Protein AF-R5LKJ8-F1 (afdb_monomer_lite)

Secondary structure (DSSP, 8-state):
------S-HHHHHHHHHHHGGG--S---B--HHHHHHHT-SBTTT----TT--------SSHHHHHHHHHHHHHHHHHHHHHHHHH-TT-HHHHHHHHHHHHHHHHHHHHHHHHH--SSTT-GGGSSSS-GGGSSPPTT--TT--

Foldseek 3Di:
DDDPPDPDPPPVVVLVVVVPPDDDDDQQADQLQVCLQQVHGGNVPGDDDDPDDGDRDDDPDPLRNLVSVLSSLVSLLVRLVVVCVVVVPPVVSVVSSVVSVVVSVVSQLVSCVPPNHQDPPDPSCVDDDRCVVDDDHSPDDPPPD

pLDDT: mean 80.13, std 20.41, range [28.3, 98.12]

Radius of gyration: 17.61 Å; chains: 1; bounding box: 44×40×47 Å

Structure (mmCIF, N/CA/C/O backbone):
data_AF-R5LKJ8-F1
#
_entry.id   AF-R5LKJ8-F1
#
loop_
_atom_site.group_PDB
_atom_site.id
_atom_site.type_symbol
_atom_site.label_atom_id
_atom_site.label_alt_id
_atom_site.label_comp_id
_atom_site.label_asym_id
_atom_site.label_entity_id
_atom_site.label_seq_id
_atom_site.pdbx_PDB_ins_code
_atom_site.Cartn_x
_atom_site.Cartn_y
_atom_site.Cartn_z
_atom_site.occupancy
_atom_site.B_iso_or_equiv
_atom_site.auth_seq_id
_atom_site.auth_comp_id
_atom_site.auth_asym_id
_atom_site.auth_atom_id
_atom_site.pdbx_PDB_model_num
ATOM 1 N N . MET A 1 1 ? 5.751 17.753 28.572 1.00 32.69 1 MET A N 1
ATOM 2 C CA . MET A 1 1 ? 6.093 17.473 27.161 1.00 32.69 1 MET A CA 1
ATOM 3 C C . MET A 1 1 ? 6.847 16.161 27.133 1.00 32.69 1 MET A C 1
ATOM 5 O O . MET A 1 1 ? 8.006 16.141 27.519 1.00 32.69 1 MET A O 1
ATOM 9 N N . TYR A 1 2 ? 6.172 15.065 26.791 1.00 28.30 2 TYR A N 1
ATOM 10 C CA . TYR A 1 2 ? 6.828 13.769 26.631 1.00 28.30 2 TYR A CA 1
ATOM 11 C C . TYR A 1 2 ? 7.146 13.568 25.154 1.00 28.30 2 TYR A C 1
ATOM 13 O O . TYR A 1 2 ? 6.253 13.638 24.312 1.00 28.30 2 TYR A O 1
ATOM 21 N N . ASN A 1 3 ? 8.435 13.392 24.874 1.00 35.19 3 ASN A N 1
ATOM 22 C CA . ASN A 1 3 ? 8.964 13.083 23.559 1.00 35.19 3 ASN A CA 1
ATOM 23 C C . ASN A 1 3 ? 8.669 11.607 23.239 1.00 35.19 3 ASN A C 1
ATOM 25 O O . ASN A 1 3 ? 9.185 10.721 23.921 1.00 35.19 3 ASN A O 1
ATOM 29 N N . TYR A 1 4 ? 7.828 11.349 22.237 1.00 31.05 4 TYR A N 1
ATOM 30 C CA . TYR A 1 4 ? 7.529 10.006 21.731 1.00 31.05 4 TYR A CA 1
ATOM 31 C C . TYR A 1 4 ? 8.338 9.737 20.453 1.00 31.05 4 TYR A C 1
ATOM 33 O O . TYR A 1 4 ? 7.783 9.568 19.374 1.00 31.05 4 TYR A O 1
ATOM 41 N N . ASP A 1 5 ? 9.662 9.673 20.604 1.00 42.75 5 ASP A N 1
ATOM 42 C CA . ASP A 1 5 ? 10.637 9.349 19.547 1.00 42.75 5 ASP A CA 1
ATOM 43 C C . ASP A 1 5 ? 11.147 7.892 19.631 1.00 42.75 5 ASP A C 1
ATOM 45 O O . ASP A 1 5 ? 12.291 7.602 19.295 1.00 42.75 5 ASP A O 1
ATOM 49 N N . TYR A 1 6 ? 10.342 6.934 20.112 1.00 37.34 6 TYR A N 1
ATOM 50 C CA . TYR A 1 6 ? 10.846 5.568 20.370 1.00 37.34 6 TYR A CA 1
ATOM 51 C C . TYR A 1 6 ? 9.916 4.429 19.954 1.00 37.34 6 TYR A C 1
ATOM 53 O O . TYR A 1 6 ? 9.847 3.397 20.616 1.00 37.34 6 TYR A O 1
ATOM 61 N N . LEU A 1 7 ? 9.252 4.560 18.805 1.00 30.53 7 LEU A N 1
ATOM 62 C CA . LEU A 1 7 ? 8.660 3.403 18.133 1.00 30.53 7 LEU A CA 1
ATOM 63 C C . LEU A 1 7 ? 9.226 3.255 16.713 1.00 30.53 7 LEU A C 1
ATOM 65 O O . LEU A 1 7 ? 8.637 3.665 15.721 1.00 30.53 7 LEU A O 1
ATOM 69 N N . ASN A 1 8 ? 10.362 2.548 16.678 1.00 43.03 8 ASN A N 1
ATOM 70 C CA . ASN A 1 8 ? 10.802 1.657 15.598 1.00 43.03 8 ASN A CA 1
ATOM 71 C C . ASN A 1 8 ? 11.695 2.198 14.464 1.00 43.03 8 ASN A C 1
ATOM 73 O O . ASN A 1 8 ? 11.666 1.680 13.347 1.00 43.03 8 ASN A O 1
ATOM 77 N N . ASP A 1 9 ? 12.590 3.135 14.773 1.00 46.19 9 ASP A N 1
ATOM 78 C CA . ASP A 1 9 ? 13.619 3.626 13.842 1.00 46.19 9 ASP A CA 1
ATOM 79 C C . ASP A 1 9 ? 14.473 2.483 13.239 1.00 46.19 9 ASP A C 1
ATOM 81 O O . ASP A 1 9 ? 14.857 2.516 12.077 1.00 46.19 9 ASP A O 1
ATOM 85 N N . THR A 1 10 ? 14.679 1.371 13.953 1.00 43.12 10 THR A N 1
ATOM 86 C CA . THR A 1 10 ? 15.524 0.262 13.474 1.00 43.12 10 THR A CA 1
ATOM 87 C C . THR A 1 10 ? 14.874 -0.604 12.388 1.00 43.12 10 THR A C 1
ATOM 89 O O . THR A 1 10 ? 15.588 -1.103 11.520 1.00 43.12 10 THR A O 1
ATOM 92 N N . MET A 1 11 ? 13.549 -0.803 12.404 1.00 40.41 11 MET A N 1
ATOM 93 C CA . MET A 1 11 ? 12.844 -1.570 11.362 1.00 40.41 11 MET A CA 1
ATOM 94 C C . MET A 1 11 ? 12.655 -0.724 10.105 1.00 40.41 11 MET A C 1
ATOM 96 O O . MET A 1 11 ? 12.961 -1.198 9.014 1.00 40.41 11 MET A O 1
ATOM 100 N N . TYR A 1 12 ? 12.253 0.541 10.261 1.00 45.84 12 TYR A N 1
ATOM 101 C CA . TYR A 1 12 ? 12.133 1.483 9.147 1.00 45.84 12 TYR A CA 1
ATOM 102 C C . TYR A 1 12 ? 13.491 1.765 8.498 1.00 45.84 12 TYR A C 1
ATOM 104 O O . TYR A 1 12 ? 13.599 1.747 7.272 1.00 45.84 12 TYR A O 1
ATOM 112 N N . GLN A 1 13 ? 14.562 1.925 9.284 1.00 40.88 13 GLN A N 1
ATOM 113 C CA . GLN A 1 13 ? 15.916 2.045 8.738 1.00 40.88 13 GLN A CA 1
ATOM 114 C C . GLN A 1 13 ? 16.402 0.746 8.094 1.00 40.88 13 GLN A C 1
ATOM 116 O O . GLN A 1 13 ? 17.044 0.812 7.051 1.00 40.88 13 GLN A O 1
ATOM 121 N N . LYS A 1 14 ? 16.084 -0.436 8.645 1.00 41.41 14 LYS A N 1
ATOM 122 C CA . LYS A 1 14 ? 16.428 -1.722 8.010 1.00 41.41 14 LYS A CA 1
ATOM 123 C C . LYS A 1 14 ? 15.644 -1.968 6.718 1.00 41.41 14 LYS A C 1
ATOM 125 O O . LYS A 1 14 ? 16.248 -2.433 5.759 1.00 41.41 14 LYS A O 1
ATOM 130 N N . MET A 1 15 ? 14.360 -1.610 6.647 1.00 49.00 15 MET A N 1
ATOM 131 C CA . MET A 1 15 ? 13.569 -1.624 5.405 1.00 49.00 15 MET A CA 1
ATOM 132 C C . MET A 1 15 ? 14.155 -0.655 4.375 1.00 49.00 15 MET A C 1
ATOM 134 O O . MET A 1 15 ? 14.406 -1.043 3.235 1.00 49.00 15 MET A O 1
ATOM 138 N N . ARG A 1 16 ? 14.477 0.575 4.791 1.00 44.94 16 ARG A N 1
ATOM 139 C CA . ARG A 1 16 ? 15.132 1.580 3.943 1.00 44.94 16 ARG A CA 1
ATOM 140 C C . ARG A 1 16 ? 16.493 1.091 3.430 1.00 44.94 16 ARG A C 1
ATOM 142 O O . ARG A 1 16 ? 16.762 1.195 2.240 1.00 44.94 16 ARG A O 1
ATOM 149 N N . MET A 1 17 ? 17.313 0.479 4.285 1.00 38.88 17 MET A N 1
ATOM 150 C CA . MET A 1 17 ? 18.638 -0.061 3.942 1.00 38.88 17 MET A CA 1
ATOM 151 C C . MET A 1 17 ? 18.577 -1.318 3.064 1.00 38.88 17 MET A C 1
ATOM 153 O O . MET A 1 17 ? 19.430 -1.477 2.193 1.00 38.88 17 MET A O 1
ATOM 157 N N . ASN A 1 18 ? 17.593 -2.201 3.264 1.00 45.94 18 ASN A N 1
ATOM 158 C CA . ASN A 1 18 ? 17.421 -3.400 2.438 1.00 45.94 18 ASN A CA 1
ATOM 159 C C . ASN A 1 18 ? 16.885 -3.049 1.048 1.00 45.94 18 ASN A C 1
ATOM 161 O O . ASN A 1 18 ? 17.390 -3.589 0.069 1.00 45.94 18 ASN A O 1
ATOM 165 N N . SER A 1 19 ? 15.970 -2.075 0.947 1.00 48.22 19 SER A N 1
ATOM 166 C CA . SER A 1 19 ? 15.533 -1.553 -0.353 1.00 48.22 19 SER A CA 1
ATOM 167 C C . SER A 1 19 ? 16.683 -0.888 -1.122 1.00 48.22 19 SER A C 1
ATOM 169 O O . SER A 1 19 ? 16.784 -1.049 -2.325 1.00 48.22 19 SER A O 1
ATOM 171 N N . MET A 1 20 ? 17.630 -0.223 -0.450 1.00 42.78 20 MET A N 1
ATOM 172 C CA . MET A 1 20 ? 18.734 0.495 -1.108 1.00 42.78 20 MET A CA 1
ATOM 173 C C . MET A 1 20 ? 19.880 -0.386 -1.635 1.00 42.78 20 MET A C 1
ATOM 175 O O . MET A 1 20 ? 20.747 0.121 -2.346 1.00 42.78 20 MET A O 1
ATOM 179 N N . ARG A 1 21 ? 19.936 -1.686 -1.308 1.00 40.56 21 ARG A N 1
ATOM 180 C CA . ARG A 1 21 ? 21.092 -2.544 -1.651 1.00 40.56 21 ARG A CA 1
ATOM 181 C C . ARG A 1 21 ? 21.082 -3.122 -3.070 1.00 40.56 21 ARG A C 1
ATOM 183 O O . ARG A 1 21 ? 22.073 -3.732 -3.458 1.00 40.56 21 ARG A O 1
ATOM 190 N N . SER A 1 22 ? 20.040 -2.870 -3.861 1.00 42.59 22 SER A N 1
ATOM 191 C CA . SER A 1 22 ? 19.976 -3.271 -5.272 1.00 42.59 22 SER A CA 1
ATOM 192 C C . SER A 1 22 ? 19.353 -2.180 -6.147 1.00 42.59 22 SER A C 1
ATOM 194 O O . SER A 1 22 ? 18.332 -2.390 -6.789 1.00 42.59 22 SER A O 1
ATOM 196 N N . PHE A 1 23 ? 19.958 -0.992 -6.183 1.00 47.16 23 PHE A N 1
ATOM 197 C CA . PHE A 1 23 ? 19.561 0.049 -7.136 1.00 47.16 23 PHE A CA 1
ATOM 198 C C . PHE A 1 23 ? 20.767 0.542 -7.924 1.00 47.16 23 PHE A C 1
ATOM 200 O O . PHE A 1 23 ? 21.403 1.538 -7.584 1.00 47.16 23 PHE A O 1
ATOM 207 N N . ASN A 1 24 ? 21.083 -0.171 -9.007 1.00 41.81 24 ASN A N 1
ATOM 208 C CA . ASN A 1 24 ? 21.861 0.413 -10.091 1.00 41.81 24 ASN A CA 1
ATOM 209 C C . ASN A 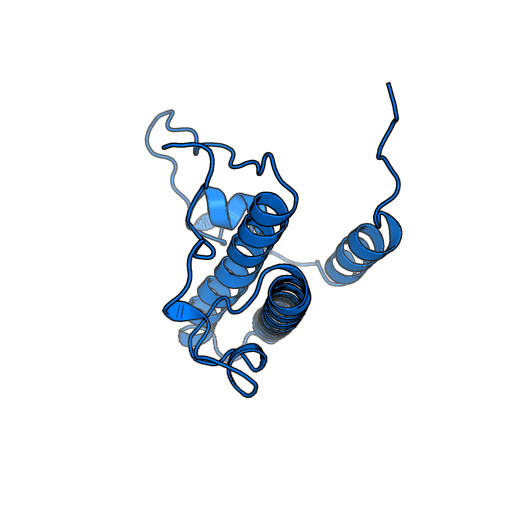1 24 ? 21.556 -0.256 -11.441 1.00 41.81 24 ASN A C 1
ATOM 211 O O . ASN A 1 24 ? 22.184 -1.247 -11.807 1.00 41.81 24 ASN A O 1
ATOM 215 N N . ARG A 1 25 ? 20.573 0.286 -12.171 1.00 42.00 25 ARG A N 1
ATOM 216 C CA . ARG A 1 25 ? 20.740 1.146 -13.366 1.00 42.00 25 ARG A CA 1
ATOM 217 C C . ARG A 1 25 ? 19.335 1.534 -13.883 1.00 42.00 25 ARG A C 1
ATOM 219 O O . ARG A 1 25 ? 18.533 0.655 -14.154 1.00 42.00 25 ARG A O 1
ATOM 226 N N . ASN A 1 26 ? 19.060 2.836 -14.035 1.00 48.91 26 ASN A N 1
ATOM 227 C CA . ASN A 1 26 ? 17.860 3.423 -14.680 1.00 48.91 26 ASN A CA 1
ATOM 228 C C . ASN A 1 26 ? 16.473 3.295 -13.996 1.00 48.91 26 ASN A C 1
ATOM 230 O O . ASN A 1 26 ? 15.473 3.138 -14.689 1.00 48.91 26 ASN A O 1
ATOM 234 N N . SER A 1 27 ? 16.338 3.445 -12.674 1.00 56.44 27 SER A N 1
ATOM 235 C CA . SER A 1 27 ? 14.997 3.473 -12.058 1.00 56.44 27 SER A CA 1
ATOM 236 C C . SER A 1 27 ? 14.411 4.890 -12.018 1.00 56.44 27 SER A C 1
ATOM 238 O O . SER A 1 27 ? 14.680 5.670 -11.103 1.00 56.44 27 SER A O 1
ATOM 240 N N . SER A 1 28 ? 13.568 5.211 -12.992 1.00 77.69 28 SER A N 1
ATOM 241 C CA . SER A 1 28 ? 12.632 6.336 -12.960 1.00 77.69 28 SER A CA 1
ATOM 242 C C . SER A 1 28 ? 11.470 6.064 -11.991 1.00 77.69 28 SER A C 1
ATOM 244 O O . SER A 1 28 ? 10.314 6.163 -12.378 1.00 77.69 28 SER A O 1
ATOM 246 N N . LEU A 1 29 ? 11.751 5.668 -10.745 1.00 88.12 29 LEU A N 1
ATOM 247 C CA . LEU A 1 29 ? 10.727 5.346 -9.748 1.00 88.12 29 LEU A CA 1
ATOM 248 C C . LEU A 1 29 ? 10.689 6.379 -8.619 1.00 88.12 29 LEU A C 1
ATOM 250 O O . LEU A 1 29 ? 11.722 6.823 -8.119 1.00 88.12 29 LEU A O 1
ATOM 254 N N . PHE A 1 30 ? 9.479 6.738 -8.212 1.00 90.88 30 PHE A N 1
ATOM 255 C CA . PHE A 1 30 ? 9.182 7.488 -7.003 1.00 90.88 30 PHE A CA 1
ATOM 256 C C . PHE A 1 30 ? 9.291 6.589 -5.765 1.00 90.88 30 PHE A C 1
ATOM 258 O O . PHE A 1 30 ? 9.230 5.362 -5.852 1.00 90.88 30 PHE A O 1
ATOM 265 N N . SER A 1 31 ? 9.418 7.203 -4.585 1.00 92.56 31 SER A N 1
ATOM 266 C CA . SER A 1 31 ? 9.182 6.482 -3.331 1.00 92.56 31 SER A CA 1
ATOM 267 C C . SER A 1 31 ? 7.700 6.076 -3.231 1.00 92.56 31 SER A C 1
ATOM 269 O O . SER A 1 31 ? 6.865 6.760 -3.820 1.00 92.56 31 SER A O 1
ATOM 271 N N . PRO A 1 32 ? 7.317 5.044 -2.453 1.00 94.00 32 PRO A N 1
ATOM 272 C CA . PRO A 1 32 ? 5.902 4.702 -2.262 1.00 94.00 32 PRO A CA 1
ATOM 273 C C . PRO A 1 32 ? 5.039 5.877 -1.783 1.00 94.00 32 PRO A C 1
ATOM 275 O O . PRO A 1 32 ? 3.895 6.019 -2.200 1.00 94.00 32 PRO A O 1
ATOM 278 N N . SER A 1 33 ? 5.594 6.761 -0.944 1.00 92.38 33 SER A N 1
ATOM 279 C CA . SER A 1 33 ? 4.894 7.972 -0.501 1.00 92.38 33 SER A CA 1
ATOM 280 C C . SER A 1 33 ? 4.679 8.960 -1.646 1.00 92.38 33 SER A C 1
ATOM 282 O O . SER A 1 33 ? 3.581 9.491 -1.798 1.00 92.38 33 SER A O 1
ATOM 284 N N . ASP A 1 34 ? 5.714 9.217 -2.446 1.00 91.44 34 ASP A N 1
ATOM 285 C CA . ASP A 1 34 ? 5.612 10.134 -3.583 1.00 91.44 34 ASP A CA 1
ATOM 286 C C . ASP A 1 34 ? 4.701 9.561 -4.667 1.00 91.44 34 ASP A C 1
ATOM 288 O O . ASP A 1 34 ? 3.878 10.287 -5.212 1.00 91.44 34 ASP A O 1
ATOM 292 N N . GLY A 1 35 ? 4.793 8.259 -4.936 1.00 93.25 35 GLY A N 1
ATOM 293 C CA . GLY A 1 35 ? 3.942 7.577 -5.900 1.00 93.25 35 GLY A CA 1
ATOM 294 C C . GLY A 1 35 ? 2.476 7.615 -5.492 1.00 93.25 35 GLY A C 1
ATOM 295 O O . GLY A 1 35 ? 1.633 7.962 -6.313 1.00 93.25 35 GLY A O 1
ATOM 296 N N . TYR A 1 36 ? 2.178 7.378 -4.212 1.00 94.38 36 TYR A N 1
ATOM 297 C CA . TYR A 1 36 ? 0.825 7.505 -3.668 1.00 94.38 36 TYR A CA 1
ATOM 298 C C . TYR A 1 36 ? 0.268 8.927 -3.804 1.00 94.38 36 TYR A C 1
ATOM 300 O O . TYR A 1 36 ? -0.872 9.113 -4.220 1.00 94.38 36 TYR A O 1
ATOM 308 N N . ASN A 1 37 ? 1.080 9.942 -3.494 1.00 91.19 37 ASN A N 1
ATOM 309 C CA . ASN A 1 37 ? 0.664 11.341 -3.595 1.00 91.19 37 ASN A CA 1
ATOM 310 C C . ASN A 1 37 ? 0.502 11.797 -5.057 1.00 91.19 37 ASN A C 1
ATOM 312 O O . ASN A 1 37 ? -0.406 12.563 -5.368 1.00 91.19 37 ASN A O 1
ATOM 316 N N . ASN A 1 38 ? 1.382 11.347 -5.953 1.00 89.56 38 ASN A N 1
ATOM 317 C CA . ASN A 1 38 ? 1.375 11.717 -7.370 1.00 89.56 38 ASN A CA 1
ATOM 318 C C . ASN A 1 38 ? 0.417 10.855 -8.210 1.00 89.56 38 ASN A C 1
ATOM 320 O O . ASN A 1 38 ? 0.134 11.207 -9.355 1.00 89.56 38 ASN A O 1
ATOM 324 N N . GLY A 1 39 ? -0.061 9.733 -7.664 1.00 91.00 39 GLY A N 1
ATOM 325 C CA . GLY A 1 39 ? -0.888 8.748 -8.363 1.00 91.00 39 GLY A CA 1
ATOM 326 C C . GLY A 1 39 ? -0.137 7.941 -9.426 1.00 91.00 39 GLY A C 1
ATOM 327 O O . GLY A 1 39 ? -0.768 7.441 -10.351 1.00 91.00 39 GLY A O 1
ATOM 328 N N . ASN A 1 40 ? 1.193 7.852 -9.337 1.00 91.50 40 ASN A N 1
ATOM 329 C CA . ASN A 1 40 ? 2.039 7.123 -10.285 1.00 91.50 40 ASN A CA 1
ATOM 330 C C . ASN A 1 40 ? 3.419 6.855 -9.668 1.00 91.50 40 ASN A C 1
ATOM 332 O O . ASN A 1 40 ? 4.061 7.787 -9.184 1.00 91.50 40 ASN A O 1
ATOM 336 N N . MET A 1 41 ? 3.902 5.616 -9.724 1.00 94.06 41 MET A N 1
ATOM 337 C CA . MET A 1 41 ? 5.227 5.210 -9.254 1.00 94.06 41 MET A CA 1
ATOM 338 C C . MET A 1 41 ? 6.350 5.588 -10.222 1.00 94.06 41 MET A C 1
ATOM 340 O O . MET A 1 41 ? 7.497 5.641 -9.797 1.00 94.06 41 MET A O 1
ATOM 344 N N . PHE A 1 42 ? 6.067 5.890 -11.490 1.00 92.25 42 PHE A N 1
ATOM 345 C CA . PHE A 1 42 ? 7.077 6.114 -12.527 1.00 92.25 42 PHE A CA 1
ATOM 346 C C . PHE A 1 42 ? 7.303 7.605 -12.821 1.00 92.25 42 PHE A C 1
ATOM 348 O O . PHE A 1 42 ? 6.488 8.270 -13.464 1.00 92.25 42 PHE A O 1
ATOM 355 N N . THR A 1 43 ? 8.454 8.143 -12.417 1.00 88.56 43 THR A N 1
ATOM 356 C CA . THR A 1 43 ? 8.823 9.563 -12.548 1.00 88.56 43 THR A CA 1
ATOM 357 C C . THR A 1 43 ? 8.837 10.046 -13.996 1.00 88.56 43 THR A C 1
ATOM 359 O O . THR A 1 43 ? 8.479 11.187 -14.264 1.00 88.56 43 THR A O 1
ATOM 362 N N . ASN A 1 44 ? 9.202 9.180 -14.943 1.00 86.56 44 ASN A N 1
ATOM 363 C CA . ASN A 1 44 ? 9.247 9.490 -16.374 1.00 86.56 44 ASN A CA 1
ATOM 364 C C . ASN A 1 44 ? 7.863 9.540 -17.039 1.00 86.56 44 ASN A C 1
ATOM 366 O O . ASN A 1 44 ? 7.746 10.088 -18.132 1.00 86.56 44 ASN A O 1
ATOM 370 N N . LEU A 1 45 ? 6.837 8.960 -16.409 1.00 84.94 45 LEU A N 1
ATOM 371 C CA . LEU A 1 45 ? 5.457 8.970 -16.906 1.00 84.94 45 LEU A CA 1
ATOM 372 C C . LEU A 1 45 ? 4.604 10.055 -16.235 1.00 84.94 45 LEU A C 1
ATOM 374 O O . LEU A 1 45 ? 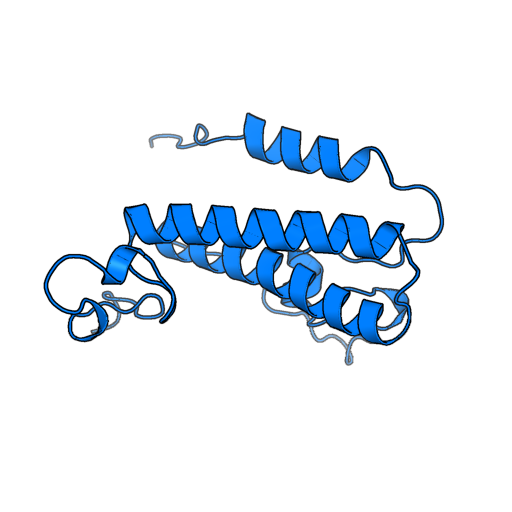3.488 10.329 -16.672 1.00 84.94 45 LEU A O 1
ATOM 378 N N . TYR A 1 46 ? 5.114 10.691 -15.179 1.00 83.94 46 TYR A N 1
ATOM 379 C CA . TYR A 1 46 ? 4.395 11.731 -14.458 1.00 83.94 46 TYR A CA 1
ATOM 380 C C . TYR A 1 46 ? 4.552 13.098 -15.136 1.00 83.94 46 TYR A C 1
ATOM 382 O O . TYR A 1 46 ? 5.661 13.597 -15.321 1.00 83.94 46 TYR A O 1
ATOM 390 N N . SER A 1 47 ? 3.424 13.737 -15.457 1.00 83.06 47 SER A N 1
ATOM 391 C CA . SER A 1 47 ? 3.377 15.111 -15.964 1.00 83.06 47 SER A CA 1
ATOM 392 C C . SER A 1 47 ? 2.525 15.978 -15.040 1.00 83.06 47 SER A C 1
ATOM 394 O O . SER A 1 47 ? 1.310 15.809 -14.943 1.00 83.06 47 SER A O 1
ATOM 396 N N . GLN A 1 48 ? 3.171 16.905 -14.332 1.00 85.00 48 GLN A N 1
ATOM 397 C CA . GLN A 1 48 ? 2.500 17.802 -13.395 1.00 85.00 48 GLN A CA 1
ATOM 398 C C . GLN A 1 48 ? 1.621 18.815 -14.140 1.00 85.00 48 GLN A C 1
ATOM 400 O O . GLN A 1 48 ? 2.089 19.545 -15.016 1.00 85.00 48 GLN A O 1
ATOM 405 N N . TYR A 1 49 ? 0.351 18.931 -13.745 1.00 81.88 49 TYR A N 1
ATOM 406 C CA . TYR A 1 49 ? -0.528 19.960 -14.294 1.00 81.88 49 TYR A CA 1
ATOM 407 C C . TYR A 1 49 ? -0.224 21.332 -13.680 1.00 81.88 49 TYR A C 1
ATOM 409 O O . TYR A 1 49 ? -0.509 21.582 -12.506 1.00 81.88 49 TYR A O 1
ATOM 417 N N . LYS A 1 50 ? 0.308 22.254 -14.490 1.00 89.62 50 LYS A N 1
ATOM 418 C CA . LYS A 1 50 ? 0.641 23.630 -14.076 1.00 89.62 50 LYS A CA 1
ATOM 419 C C . LYS A 1 50 ? 1.469 23.628 -12.778 1.00 89.62 50 LYS A C 1
ATOM 421 O O . LYS A 1 50 ? 2.521 23.009 -12.712 1.00 89.62 50 LYS A O 1
ATOM 426 N N . AS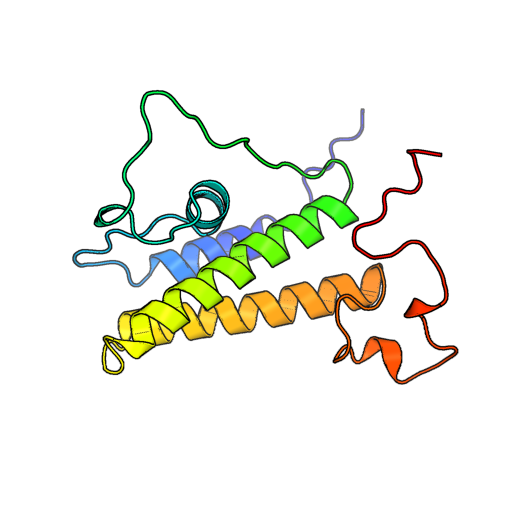N A 1 51 ? 0.992 24.323 -11.748 1.00 87.00 51 ASN A N 1
ATOM 427 C CA . ASN A 1 51 ? 1.585 24.409 -10.419 1.00 87.00 51 ASN A CA 1
ATOM 428 C C . ASN A 1 51 ? 0.829 23.564 -9.377 1.00 87.00 51 ASN A C 1
ATOM 430 O O . ASN A 1 51 ? 0.952 23.838 -8.182 1.00 87.00 51 ASN A O 1
ATOM 434 N N . TYR A 1 52 ? 0.037 22.569 -9.801 1.00 84.50 52 TYR A N 1
ATOM 435 C CA . TYR A 1 52 ? -0.673 21.679 -8.883 1.00 84.50 52 TYR A CA 1
ATOM 436 C C . TYR A 1 52 ? 0.321 20.927 -8.002 1.00 84.50 52 TYR A C 1
ATOM 438 O O . TYR A 1 52 ? 1.201 20.233 -8.505 1.00 84.50 52 TYR A O 1
ATOM 446 N N . ARG A 1 53 ? 0.185 21.061 -6.686 1.00 80.56 53 ARG A N 1
ATOM 447 C CA . ARG A 1 53 ? 0.980 20.314 -5.712 1.00 80.56 53 ARG A CA 1
ATOM 448 C C . ARG A 1 53 ? 0.046 19.340 -5.004 1.00 80.56 53 ARG A C 1
ATOM 450 O O . ARG A 1 53 ? -0.896 19.819 -4.368 1.00 80.56 53 ARG A O 1
ATOM 457 N N . PRO A 1 54 ? 0.280 18.022 -5.101 1.00 84.81 54 PRO A N 1
ATOM 458 C CA . PRO A 1 54 ? -0.508 17.058 -4.356 1.00 84.81 54 PRO A CA 1
ATOM 459 C C . PRO A 1 54 ? -0.478 17.367 -2.863 1.00 84.81 54 PRO A C 1
ATOM 461 O O . PRO A 1 54 ? 0.561 17.760 -2.314 1.00 84.81 54 PRO A O 1
ATOM 464 N N . ALA A 1 55 ? -1.628 17.199 -2.215 1.00 83.88 55 ALA A N 1
ATOM 465 C CA . ALA A 1 55 ? -1.727 17.357 -0.776 1.00 83.88 55 ALA A CA 1
ATOM 466 C C . ALA A 1 55 ? -0.814 16.336 -0.089 1.00 83.88 55 ALA A C 1
ATOM 468 O O . ALA A 1 55 ? -0.818 15.153 -0.425 1.00 83.88 55 ALA A O 1
ATOM 469 N N . GLN A 1 56 ? -0.024 16.801 0.876 1.00 83.00 56 GLN A N 1
ATOM 470 C CA . GLN A 1 56 ? 0.805 15.915 1.681 1.00 83.00 56 GLN A CA 1
ATOM 471 C C . GLN A 1 56 ? -0.067 15.317 2.775 1.00 83.00 56 GLN A C 1
ATOM 473 O O . GLN A 1 56 ? -0.446 16.004 3.723 1.00 83.00 56 GLN A O 1
ATOM 478 N N . LEU A 1 57 ? -0.422 14.047 2.610 1.00 84.50 57 LEU A N 1
ATOM 479 C CA . LEU A 1 57 ? -1.234 13.335 3.583 1.00 84.50 57 LEU A CA 1
ATOM 480 C C . LEU A 1 57 ? -0.394 13.010 4.823 1.00 84.50 57 LEU A C 1
ATOM 482 O O . LEU A 1 57 ? 0.724 12.496 4.721 1.00 84.50 57 LEU A O 1
ATOM 486 N N . SER A 1 58 ? -0.955 13.287 5.997 1.00 86.06 58 SER A N 1
ATOM 487 C CA . SER A 1 58 ? -0.374 12.949 7.296 1.00 86.06 58 SER A CA 1
ATOM 488 C C . SER A 1 58 ? -1.473 12.489 8.244 1.00 86.06 58 SER A C 1
ATOM 490 O O . SER A 1 58 ? -2.489 13.167 8.363 1.00 86.06 58 SER A O 1
ATOM 492 N N . GLY A 1 59 ? -1.264 11.362 8.927 1.00 85.00 59 GLY A N 1
ATOM 493 C CA . GLY A 1 59 ? -2.177 10.898 9.971 1.00 85.00 59 GLY A CA 1
ATOM 494 C C . GLY A 1 59 ? -1.917 11.601 11.303 1.00 85.00 59 GLY A C 1
ATOM 495 O O . GLY A 1 59 ? -0.764 11.710 11.731 1.00 85.00 59 GLY A O 1
ATOM 496 N N . ASN A 1 60 ? -2.980 12.041 11.970 1.00 88.38 60 ASN A N 1
ATOM 497 C CA . ASN A 1 60 ? -2.936 12.645 13.300 1.00 88.38 60 ASN A CA 1
ATOM 498 C C . ASN A 1 60 ? -2.881 11.568 14.388 1.00 88.38 60 ASN A C 1
ATOM 500 O O . ASN A 1 60 ? -2.123 11.688 15.353 1.00 88.38 60 ASN A O 1
ATOM 504 N N . THR A 1 61 ? -3.634 10.483 14.204 1.00 91.00 61 THR A N 1
ATOM 505 C CA . THR A 1 61 ? -3.683 9.338 15.121 1.00 91.00 61 THR A CA 1
ATOM 506 C C . THR A 1 61 ? -2.791 8.182 14.661 1.00 91.00 61 THR A C 1
ATOM 508 O O . THR A 1 61 ? -2.370 8.111 13.505 1.00 91.00 61 THR A O 1
ATOM 511 N N . GLU A 1 62 ? -2.488 7.238 15.559 1.00 91.19 62 GLU A N 1
ATOM 512 C CA . GLU A 1 62 ? -1.777 6.003 15.188 1.00 91.19 62 GLU A CA 1
ATOM 513 C C . GLU A 1 62 ? -2.554 5.207 14.124 1.00 91.19 62 GLU A C 1
ATOM 515 O O . GLU A 1 62 ? -1.955 4.761 13.145 1.00 91.19 62 GLU A O 1
ATOM 520 N N . LYS A 1 63 ? -3.886 5.105 14.273 1.00 90.75 63 LYS A N 1
ATOM 521 C CA . LYS A 1 63 ? -4.790 4.454 13.309 1.00 90.75 63 LYS A CA 1
ATOM 522 C C . LYS A 1 63 ? -4.635 5.062 11.914 1.00 90.75 63 LYS A C 1
ATOM 524 O O . LYS A 1 63 ? -4.405 4.330 10.956 1.00 90.75 63 LYS A O 1
ATOM 529 N N . GLU A 1 64 ? -4.702 6.389 11.802 1.00 91.62 64 GLU A N 1
ATOM 530 C CA . GLU A 1 64 ? -4.545 7.093 10.523 1.00 91.62 64 GLU A CA 1
ATOM 531 C C . GLU A 1 64 ? -3.146 6.927 9.927 1.00 91.62 64 GLU A C 1
ATOM 533 O O . GLU A 1 64 ? -3.018 6.717 8.724 1.00 91.62 64 GLU A O 1
ATOM 538 N N . LYS A 1 65 ? -2.088 6.996 10.746 1.00 93.19 65 LYS A N 1
ATOM 539 C CA . LYS A 1 65 ? -0.708 6.806 10.269 1.00 93.19 65 LYS A CA 1
ATOM 540 C C . LYS A 1 65 ? -0.499 5.404 9.704 1.00 93.19 65 LYS A C 1
ATOM 542 O O . LYS A 1 65 ? 0.086 5.269 8.633 1.00 93.19 65 LYS A O 1
ATOM 547 N N . MET A 1 66 ? -0.996 4.376 10.396 1.00 94.56 66 MET A N 1
ATOM 548 C CA . MET A 1 66 ? -0.914 2.997 9.914 1.00 94.56 66 MET A CA 1
ATOM 549 C C . MET A 1 66 ? -1.747 2.797 8.644 1.00 94.56 66 MET A C 1
ATOM 551 O O . MET A 1 66 ? -1.262 2.183 7.699 1.00 94.56 66 MET A O 1
ATOM 555 N N . LEU A 1 67 ? -2.959 3.358 8.587 1.00 94.44 67 LEU A N 1
ATOM 556 C CA . LEU A 1 67 ? -3.812 3.279 7.399 1.00 94.44 67 LEU A CA 1
ATOM 557 C C . LEU A 1 67 ? -3.171 3.971 6.185 1.00 94.44 67 LEU A C 1
ATOM 559 O O . LEU A 1 67 ? -3.191 3.429 5.081 1.00 94.44 67 LEU A O 1
ATOM 563 N N . LEU A 1 68 ? -2.558 5.139 6.392 1.00 94.94 68 LEU A N 1
ATOM 564 C CA . LEU A 1 68 ? -1.845 5.872 5.349 1.00 94.94 68 LEU A CA 1
ATOM 565 C C . LEU A 1 68 ? -0.641 5.084 4.819 1.00 94.94 68 LEU A C 1
ATOM 567 O O . LEU A 1 68 ? -0.433 5.027 3.609 1.00 94.94 68 LEU A O 1
ATOM 571 N N . GLU A 1 69 ? 0.136 4.459 5.703 1.00 95.69 69 GLU A N 1
ATOM 572 C CA . GLU A 1 69 ? 1.286 3.652 5.290 1.00 95.69 69 GLU A CA 1
ATOM 573 C C . GLU A 1 69 ? 0.860 2.388 4.536 1.00 95.69 69 GLU A C 1
ATOM 575 O O . GLU A 1 69 ? 1.435 2.073 3.493 1.00 95.69 69 GLU A O 1
ATOM 580 N N . ILE A 1 70 ? -0.207 1.718 4.989 1.00 96.69 70 ILE A N 1
ATOM 581 C CA . ILE A 1 70 ? -0.832 0.619 4.239 1.00 96.69 70 ILE A CA 1
ATOM 582 C C . ILE A 1 70 ? -1.207 1.090 2.835 1.00 96.69 70 ILE A C 1
ATOM 584 O O . ILE A 1 70 ? -0.882 0.405 1.866 1.00 96.69 70 ILE A O 1
ATOM 588 N N . GLY A 1 71 ? -1.844 2.259 2.711 1.00 96.19 71 GLY A N 1
ATOM 589 C CA . GLY A 1 71 ? -2.222 2.840 1.423 1.00 96.19 71 GLY A CA 1
ATOM 590 C C . GLY A 1 71 ? -1.024 3.044 0.495 1.00 96.19 71 GLY A C 1
ATOM 591 O O . GLY A 1 71 ? -1.053 2.589 -0.646 1.00 96.19 71 GLY A O 1
ATOM 592 N N . ARG A 1 72 ? 0.059 3.651 0.996 1.00 96.75 72 ARG A N 1
ATOM 593 C CA . ARG A 1 72 ? 1.281 3.920 0.217 1.00 96.75 72 ARG A CA 1
ATOM 594 C C . ARG A 1 72 ? 1.934 2.650 -0.315 1.00 96.75 72 ARG A C 1
ATOM 596 O O . ARG A 1 72 ? 2.234 2.563 -1.504 1.00 96.75 72 ARG A O 1
ATOM 603 N N . ILE A 1 73 ? 2.147 1.663 0.554 1.00 97.81 73 ILE A N 1
ATOM 604 C CA . ILE A 1 73 ? 2.815 0.414 0.173 1.00 97.81 73 ILE A CA 1
ATOM 605 C C . ILE A 1 73 ? 1.913 -0.437 -0.730 1.00 97.81 73 ILE A C 1
ATOM 607 O O . ILE A 1 73 ? 2.387 -0.988 -1.724 1.00 97.81 73 ILE A O 1
ATOM 611 N N . SER A 1 74 ? 0.608 -0.499 -0.440 1.00 97.75 74 SER A N 1
ATOM 612 C CA . SER A 1 74 ? -0.355 -1.233 -1.273 1.00 97.75 74 SER A CA 1
ATOM 613 C C . SER A 1 74 ? -0.478 -0.621 -2.667 1.00 97.75 74 SER A C 1
ATOM 615 O O . SER A 1 74 ? -0.516 -1.353 -3.652 1.00 97.75 74 SER A O 1
ATOM 617 N N . PHE A 1 75 ? -0.487 0.712 -2.764 1.00 97.81 75 PHE A N 1
ATOM 618 C CA . PHE A 1 75 ? -0.484 1.416 -4.043 1.00 97.81 75 PHE A CA 1
ATOM 619 C C . PHE A 1 75 ? 0.773 1.106 -4.853 1.00 97.81 75 PHE A C 1
ATOM 621 O O . PHE A 1 75 ? 0.662 0.741 -6.019 1.00 97.81 75 PHE A O 1
ATOM 628 N N . ALA A 1 76 ? 1.955 1.179 -4.234 1.00 97.56 76 ALA A N 1
ATOM 629 C CA . ALA A 1 76 ? 3.205 0.865 -4.917 1.00 97.56 76 ALA A CA 1
ATOM 630 C C . ALA A 1 76 ? 3.213 -0.574 -5.461 1.00 97.56 76 ALA A C 1
ATOM 632 O O . ALA A 1 76 ? 3.604 -0.797 -6.603 1.00 97.56 76 ALA A O 1
ATOM 633 N N . ALA A 1 77 ? 2.726 -1.548 -4.684 1.00 97.75 77 ALA A N 1
ATOM 634 C CA . ALA A 1 77 ? 2.563 -2.919 -5.165 1.00 97.75 77 ALA A CA 1
ATOM 635 C C . ALA A 1 77 ? 1.575 -3.004 -6.342 1.00 97.75 77 ALA A C 1
ATOM 637 O O . ALA A 1 77 ? 1.842 -3.691 -7.324 1.00 97.75 77 ALA A O 1
ATOM 638 N N . HIS A 1 78 ? 0.442 -2.306 -6.263 1.00 98.12 78 HIS A N 1
ATOM 639 C CA . HIS A 1 78 ? -0.568 -2.326 -7.319 1.00 98.12 78 HIS A CA 1
ATOM 640 C C . HIS A 1 78 ? -0.048 -1.727 -8.632 1.00 98.12 78 HIS A C 1
ATOM 642 O O . HIS A 1 78 ? -0.232 -2.317 -9.692 1.00 98.12 78 HIS A O 1
ATOM 648 N N . ASP A 1 79 ? 0.654 -0.599 -8.563 1.00 97.38 79 ASP A N 1
ATOM 649 C CA . ASP A 1 79 ? 1.170 0.085 -9.749 1.00 97.38 79 ASP A CA 1
ATOM 650 C C . ASP A 1 79 ? 2.309 -0.708 -10.420 1.00 97.38 79 ASP A C 1
ATOM 652 O O . ASP A 1 79 ? 2.368 -0.824 -11.644 1.00 97.38 79 ASP A O 1
ATOM 656 N N . LEU A 1 80 ? 3.169 -1.365 -9.628 1.00 96.06 80 LEU A N 1
ATOM 657 C CA . LEU A 1 80 ? 4.164 -2.297 -10.172 1.00 96.06 80 LEU A CA 1
ATOM 658 C C . LEU A 1 80 ? 3.529 -3.554 -10.782 1.00 96.06 80 LEU A C 1
ATOM 660 O O . LEU A 1 80 ? 4.052 -4.069 -11.767 1.00 96.06 80 LEU A O 1
ATOM 664 N N . ASN A 1 81 ? 2.403 -4.039 -10.249 1.00 97.75 81 ASN A N 1
ATOM 665 C CA . ASN A 1 81 ? 1.664 -5.139 -10.872 1.00 97.75 81 ASN A CA 1
ATOM 666 C C . ASN A 1 81 ? 1.190 -4.759 -12.282 1.00 97.75 81 ASN A C 1
ATOM 668 O O . ASN A 1 81 ? 1.400 -5.522 -13.219 1.00 97.75 81 ASN A O 1
ATOM 672 N N . LEU A 1 82 ? 0.627 -3.556 -12.444 1.00 96.81 82 LEU A N 1
ATOM 673 C CA . LEU A 1 82 ? 0.206 -3.043 -13.754 1.00 96.81 82 LEU A CA 1
ATOM 674 C C . LEU A 1 82 ? 1.385 -2.901 -14.727 1.00 96.81 82 LEU A C 1
ATOM 676 O O . LEU A 1 82 ? 1.253 -3.181 -15.916 1.00 96.81 82 LEU A O 1
ATOM 680 N N . TYR A 1 83 ? 2.557 -2.493 -14.236 1.00 95.25 83 TYR A N 1
ATOM 681 C CA . TYR A 1 83 ? 3.773 -2.473 -15.050 1.00 95.25 83 TYR A CA 1
ATOM 682 C C . TYR A 1 83 ? 4.180 -3.879 -15.516 1.00 95.25 83 TYR A C 1
ATOM 684 O O . TYR A 1 83 ? 4.513 -4.078 -16.687 1.00 95.25 83 TYR A O 1
ATOM 692 N N . LEU A 1 84 ? 4.143 -4.864 -14.616 1.00 95.88 84 LEU A N 1
ATOM 693 C CA . LEU A 1 84 ? 4.529 -6.247 -14.905 1.00 95.88 84 LEU A CA 1
ATOM 694 C C . LEU A 1 84 ? 3.575 -6.946 -15.883 1.00 95.88 84 LEU A C 1
ATOM 696 O O . LEU A 1 84 ? 4.024 -7.838 -16.598 1.00 95.88 84 LEU A O 1
ATOM 700 N N . ASP A 1 85 ? 2.317 -6.506 -16.001 1.00 97.38 85 ASP A N 1
ATOM 701 C CA . ASP A 1 85 ? 1.407 -6.977 -17.059 1.00 97.38 85 ASP A CA 1
ATOM 702 C C . ASP A 1 85 ? 1.968 -6.692 -18.469 1.00 97.38 85 ASP A C 1
ATOM 704 O O . ASP A 1 85 ? 1.724 -7.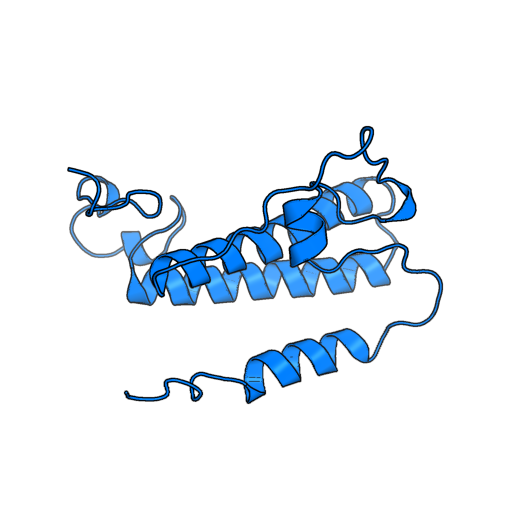450 -19.410 1.00 97.38 85 ASP A O 1
ATOM 708 N N . LEU A 1 86 ? 2.751 -5.616 -18.623 1.00 93.81 86 LEU A N 1
ATOM 709 C CA . LEU A 1 86 ? 3.408 -5.240 -19.880 1.00 93.81 86 LEU A CA 1
ATOM 710 C C . LEU A 1 86 ? 4.830 -5.806 -19.999 1.00 93.81 86 LEU A C 1
ATOM 712 O O . LEU A 1 86 ? 5.278 -6.128 -21.102 1.00 93.81 86 LEU A O 1
ATOM 716 N N . TYR A 1 87 ? 5.540 -5.928 -18.875 1.00 95.00 87 TYR A N 1
ATOM 717 C CA . TYR A 1 87 ? 6.943 -6.352 -18.815 1.00 95.00 87 TYR A CA 1
ATOM 718 C C . TYR A 1 87 ? 7.149 -7.523 -17.833 1.00 95.00 87 TYR A C 1
ATOM 720 O O . TYR A 1 87 ? 7.887 -7.391 -16.856 1.00 95.00 87 TYR A O 1
ATOM 728 N N . PRO A 1 88 ? 6.552 -8.704 -18.085 1.00 96.00 88 PRO A N 1
ATOM 729 C CA . PRO A 1 88 ? 6.494 -9.796 -17.104 1.00 96.00 88 PRO A CA 1
ATOM 730 C C . PRO A 1 88 ? 7.854 -10.427 -16.770 1.00 96.00 88 PRO A C 1
ATOM 732 O O . PRO A 1 88 ? 7.992 -11.088 -15.745 1.00 96.00 88 PRO A O 1
ATOM 735 N N . ASN A 1 89 ? 8.861 -10.226 -17.625 1.00 95.12 89 ASN A N 1
ATOM 736 C CA . ASN A 1 89 ? 10.211 -10.769 -17.448 1.00 95.12 89 ASN A CA 1
ATOM 737 C C . ASN A 1 89 ? 11.175 -9.784 -16.760 1.00 95.12 89 ASN A C 1
ATOM 739 O O . ASN A 1 89 ? 12.367 -10.072 -16.669 1.00 95.12 89 ASN A O 1
ATOM 743 N N . ASP A 1 90 ? 10.703 -8.614 -16.311 1.00 95.06 90 ASP A N 1
ATOM 744 C CA . ASP A 1 90 ? 11.525 -7.698 -15.518 1.00 95.06 90 ASP A CA 1
ATOM 745 C C . ASP A 1 90 ? 11.661 -8.223 -14.079 1.00 95.06 90 ASP A C 1
ATOM 747 O O . ASP A 1 90 ? 10.851 -7.941 -13.193 1.00 95.06 90 ASP A O 1
ATOM 751 N N . GLU A 1 91 ? 12.714 -9.009 -13.845 1.00 94.94 91 GLU A N 1
ATOM 752 C CA . GLU A 1 91 ? 13.008 -9.617 -12.542 1.00 94.94 91 GLU A CA 1
ATOM 753 C C . GLU A 1 91 ? 13.191 -8.581 -11.422 1.00 94.94 91 GLU A C 1
ATOM 755 O O . GLU A 1 91 ? 12.893 -8.859 -10.254 1.00 94.94 91 GLU A O 1
ATOM 760 N N . SER A 1 92 ? 13.659 -7.375 -11.760 1.00 93.31 92 SER A N 1
ATOM 761 C CA . SER A 1 92 ? 13.892 -6.311 -10.783 1.00 93.31 92 SER A CA 1
ATOM 762 C C . SER A 1 92 ? 12.572 -5.743 -10.267 1.00 93.31 92 SER A C 1
ATOM 764 O O . SER A 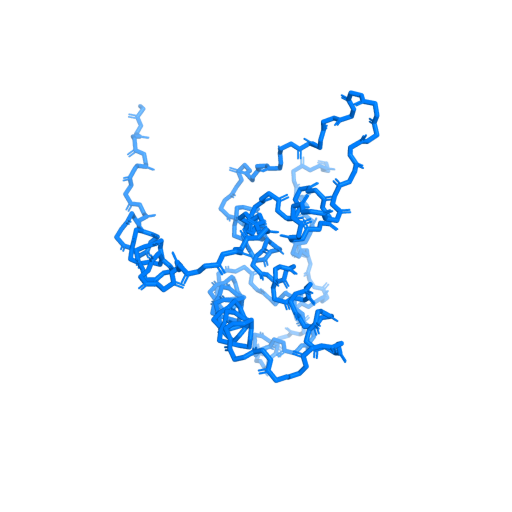1 92 ? 12.366 -5.660 -9.052 1.00 93.31 92 SER A O 1
ATOM 766 N N . MET A 1 93 ? 11.637 -5.456 -11.177 1.00 93.31 93 MET A N 1
ATOM 767 C CA . MET A 1 93 ? 10.298 -4.983 -10.830 1.00 93.31 93 MET A CA 1
ATOM 768 C C . MET A 1 93 ? 9.481 -6.076 -10.156 1.00 93.31 93 MET A C 1
ATOM 770 O O . MET A 1 93 ? 8.758 -5.790 -9.205 1.00 93.31 93 MET A O 1
ATOM 774 N N . LEU A 1 94 ? 9.652 -7.335 -10.568 1.00 95.88 94 LEU A N 1
ATOM 775 C CA . LEU A 1 94 ? 9.009 -8.473 -9.919 1.00 95.88 94 LEU A CA 1
ATOM 776 C C . LEU A 1 94 ? 9.479 -8.643 -8.468 1.00 95.88 94 LEU A C 1
ATOM 778 O O . LEU A 1 94 ? 8.664 -8.891 -7.578 1.00 95.88 94 LEU A O 1
ATOM 782 N N . THR A 1 95 ? 10.779 -8.492 -8.210 1.00 96.44 95 THR A N 1
ATOM 783 C CA . THR A 1 95 ? 11.330 -8.545 -6.847 1.00 96.44 95 THR A CA 1
ATOM 784 C C . THR A 1 95 ? 10.751 -7.423 -5.989 1.00 96.44 95 THR A C 1
ATOM 786 O O . THR A 1 95 ? 10.208 -7.688 -4.918 1.00 96.44 95 THR A O 1
ATOM 789 N N . LEU A 1 96 ? 10.772 -6.188 -6.496 1.00 95.88 96 LEU A N 1
ATOM 790 C CA . LEU A 1 96 ? 10.254 -5.025 -5.777 1.00 95.88 96 LEU A CA 1
ATOM 791 C C . LEU A 1 96 ? 8.740 -5.115 -5.522 1.00 95.88 96 LEU A C 1
ATOM 793 O O . LEU A 1 96 ? 8.270 -4.817 -4.424 1.00 95.88 96 LEU A O 1
ATOM 797 N N . PHE A 1 97 ? 7.977 -5.583 -6.510 1.00 97.25 97 PHE A N 1
ATOM 798 C CA . PHE A 1 97 ? 6.555 -5.884 -6.371 1.00 97.25 97 PHE A CA 1
ATOM 799 C C . PHE A 1 97 ? 6.302 -6.890 -5.246 1.00 97.25 97 PHE A C 1
ATOM 801 O O . PHE A 1 97 ? 5.441 -6.666 -4.393 1.00 97.25 97 PHE A O 1
ATOM 808 N N . ASN A 1 98 ? 7.057 -7.992 -5.219 1.00 97.44 98 ASN A N 1
ATOM 809 C CA . ASN A 1 98 ? 6.911 -9.017 -4.190 1.00 97.44 98 ASN A CA 1
ATOM 810 C C . ASN A 1 98 ? 7.223 -8.473 -2.791 1.00 97.44 98 ASN A C 1
ATOM 812 O O . ASN A 1 98 ? 6.493 -8.800 -1.850 1.00 97.44 98 ASN A O 1
ATOM 816 N N . ASP A 1 99 ? 8.248 -7.627 -2.667 1.00 96.88 99 ASP A N 1
ATOM 817 C CA . ASP A 1 99 ? 8.602 -6.958 -1.415 1.00 96.88 99 ASP A CA 1
ATOM 818 C C . ASP A 1 99 ? 7.461 -6.055 -0.931 1.00 96.88 99 ASP A C 1
ATOM 820 O O . ASP A 1 99 ? 6.976 -6.231 0.189 1.00 96.88 99 ASP A O 1
ATOM 824 N N . TYR A 1 100 ? 6.949 -5.155 -1.781 1.00 97.94 100 TYR A N 1
ATOM 825 C CA . TYR A 1 100 ? 5.832 -4.281 -1.408 1.00 97.94 100 TYR A CA 1
ATOM 826 C C . TYR A 1 100 ? 4.553 -5.057 -1.107 1.00 97.94 100 TYR A C 1
ATOM 828 O O . TYR A 1 100 ? 3.894 -4.770 -0.110 1.00 97.94 100 TYR A O 1
ATOM 836 N N . ARG A 1 101 ? 4.219 -6.084 -1.896 1.00 97.38 101 ARG A N 1
ATOM 837 C CA . ARG A 1 101 ? 3.057 -6.946 -1.636 1.00 97.38 101 ARG A CA 1
ATOM 838 C C . ARG A 1 101 ? 3.160 -7.616 -0.266 1.00 97.38 101 ARG A C 1
ATOM 840 O O . ARG A 1 101 ? 2.182 -7.652 0.479 1.00 97.38 101 ARG A O 1
ATOM 847 N N . LYS A 1 102 ? 4.335 -8.149 0.081 1.00 97.81 102 LYS A N 1
ATOM 848 C CA . LYS A 1 102 ? 4.562 -8.783 1.385 1.00 97.81 102 LYS A CA 1
ATOM 849 C C . LYS A 1 102 ? 4.466 -7.760 2.518 1.00 97.81 102 LYS A C 1
ATOM 851 O O . LYS A 1 102 ? 3.746 -8.006 3.482 1.00 97.81 102 LYS A O 1
ATOM 856 N N . SER A 1 103 ? 5.122 -6.609 2.379 1.00 95.88 103 SER A N 1
ATOM 857 C CA . SER A 1 103 ? 5.069 -5.537 3.378 1.00 95.88 103 SER A CA 1
ATOM 858 C C . SER A 1 103 ? 3.656 -4.982 3.575 1.00 95.88 103 SER A C 1
ATOM 860 O O . SER A 1 103 ? 3.258 -4.752 4.713 1.00 95.88 103 SER A O 1
ATOM 862 N N . ALA A 1 104 ? 2.867 -4.824 2.507 1.00 96.75 104 ALA A N 1
ATOM 863 C CA . ALA A 1 104 ? 1.466 -4.418 2.604 1.00 96.75 104 ALA A CA 1
ATOM 864 C C . ALA A 1 104 ? 0.660 -5.411 3.453 1.00 96.75 104 ALA A C 1
ATOM 866 O O . ALA A 1 104 ? -0.018 -5.006 4.395 1.00 96.75 104 ALA A O 1
ATOM 867 N N . ASN A 1 105 ? 0.793 -6.714 3.187 1.00 95.75 105 ASN A N 1
ATOM 868 C CA . ASN A 1 105 ? 0.101 -7.752 3.954 1.00 95.75 105 ASN A CA 1
ATOM 869 C C . ASN A 1 105 ? 0.522 -7.771 5.434 1.00 95.75 105 ASN A C 1
ATOM 871 O O . ASN A 1 105 ? -0.323 -7.929 6.315 1.00 95.75 105 ASN A O 1
ATOM 875 N N . GLU A 1 106 ? 1.811 -7.580 5.723 1.00 96.44 106 GLU A N 1
ATOM 876 C CA . GLU A 1 106 ? 2.318 -7.485 7.098 1.00 96.44 106 GLU A CA 1
ATOM 877 C C . GLU A 1 106 ? 1.748 -6.264 7.835 1.00 96.44 106 GLU A C 1
ATOM 879 O O . GLU A 1 106 ? 1.323 -6.385 8.986 1.00 96.44 106 GLU A O 1
ATOM 884 N N . LEU A 1 107 ? 1.698 -5.100 7.181 1.00 96.25 107 LEU A N 1
ATOM 885 C CA . LEU A 1 107 ? 1.123 -3.881 7.754 1.00 96.25 107 LEU A CA 1
ATOM 886 C C . LEU A 1 107 ? -0.384 -4.018 7.993 1.00 96.25 107 LEU A C 1
ATOM 888 O O . LEU A 1 107 ? -0.864 -3.625 9.057 1.00 96.25 107 LEU A O 1
ATOM 892 N N . ILE A 1 108 ? -1.119 -4.615 7.048 1.00 95.50 108 ILE A N 1
ATOM 893 C CA . ILE A 1 108 ? -2.550 -4.915 7.201 1.00 95.50 108 ILE A CA 1
ATOM 894 C C . ILE A 1 108 ? -2.759 -5.828 8.408 1.00 95.50 108 ILE A C 1
ATOM 896 O O . ILE A 1 108 ? -3.560 -5.505 9.278 1.00 95.50 108 ILE A O 1
ATOM 900 N N . SER A 1 109 ? -1.989 -6.912 8.531 1.00 93.75 109 SER A N 1
ATOM 901 C CA . SER A 1 109 ? -2.093 -7.809 9.687 1.00 93.75 109 SER A CA 1
ATOM 902 C C . SER A 1 109 ? -1.839 -7.078 11.013 1.00 93.75 109 SER A C 1
ATOM 904 O O . SER A 1 109 ? -2.600 -7.250 11.965 1.00 93.75 109 SER A O 1
ATOM 906 N N . GLN A 1 110 ? -0.824 -6.211 11.077 1.00 94.06 110 GLN A N 1
ATOM 907 C CA . GLN A 1 110 ? -0.537 -5.412 12.274 1.00 94.06 110 GLN A CA 1
ATOM 908 C C . GLN A 1 110 ? -1.650 -4.410 12.602 1.00 94.06 110 GLN A C 1
ATOM 910 O O . GLN A 1 110 ? -1.957 -4.197 13.776 1.00 94.06 110 GLN A O 1
ATOM 915 N N . TYR A 1 111 ? -2.253 -3.792 11.585 1.00 93.81 111 TYR A N 1
ATOM 916 C CA . TYR A 1 111 ? -3.399 -2.903 11.758 1.00 93.81 111 TYR A CA 1
ATOM 917 C C . TYR A 1 111 ? -4.600 -3.666 12.307 1.00 93.81 111 TYR A C 1
ATOM 919 O O . TYR A 1 111 ? -5.212 -3.230 13.280 1.00 93.81 111 TYR A O 1
ATOM 927 N N . GLU A 1 112 ? -4.904 -4.831 11.739 1.00 91.69 112 GLU A N 1
ATOM 928 C CA . GLU A 1 112 ? -6.088 -5.606 12.101 1.00 91.69 112 GLU A CA 1
ATOM 929 C C . GLU A 1 112 ? -6.033 -6.171 13.521 1.00 91.69 112 GLU A C 1
ATOM 931 O O . GLU A 1 112 ? -7.061 -6.236 14.197 1.00 91.69 112 GLU A O 1
ATOM 936 N N . VAL A 1 113 ? -4.832 -6.496 14.012 1.00 90.12 113 VAL A N 1
ATOM 937 C CA . VAL A 1 113 ? -4.606 -6.864 15.420 1.00 90.12 113 VAL A CA 1
ATOM 938 C C . VAL A 1 113 ? -4.968 -5.718 16.373 1.00 90.12 113 VAL A C 1
ATOM 940 O O . VAL A 1 113 ? -5.455 -5.976 17.472 1.00 90.12 113 VAL A O 1
ATOM 943 N N . LYS A 1 114 ? -4.743 -4.461 15.973 1.00 89.88 114 LYS A N 1
ATOM 944 C CA . LYS A 1 114 ? -4.942 -3.282 16.832 1.00 89.88 114 LYS A CA 1
ATOM 945 C C . LYS A 1 114 ? -6.329 -2.657 16.706 1.00 89.88 114 LYS A C 1
ATOM 947 O O . LYS A 1 114 ? -6.910 -2.261 17.711 1.00 89.88 114 LYS A O 1
ATOM 952 N N . PHE A 1 115 ? -6.835 -2.530 15.483 1.00 88.94 115 PHE A N 1
ATOM 953 C CA . PHE A 1 115 ? -7.999 -1.695 15.168 1.00 88.94 115 PHE A CA 1
ATOM 954 C C . PHE A 1 115 ? -9.177 -2.475 14.581 1.00 88.94 115 PHE A C 1
ATOM 956 O O . PHE A 1 115 ? -10.259 -1.913 14.438 1.00 88.94 115 PHE A O 1
ATOM 963 N N . GLY A 1 116 ? -8.997 -3.764 14.285 1.00 89.19 116 GLY A N 1
ATOM 964 C CA . GLY A 1 116 ? -10.024 -4.596 13.666 1.00 89.19 116 GLY A CA 1
ATOM 965 C C . GLY A 1 116 ? -9.924 -4.669 12.136 1.00 89.19 116 GLY A C 1
ATOM 966 O O . GLY A 1 116 ? -8.984 -4.142 11.546 1.00 89.19 116 GLY A O 1
ATOM 967 N N . PRO A 1 117 ? -10.870 -5.371 11.492 1.00 91.06 117 PRO A N 1
ATOM 968 C CA . PRO A 1 117 ? -10.766 -5.802 10.098 1.00 91.06 117 PRO A CA 1
ATOM 969 C C . PRO A 1 117 ? -10.692 -4.622 9.133 1.00 91.06 117 PRO A C 1
ATOM 971 O O . PRO A 1 117 ? -11.527 -3.722 9.198 1.00 91.06 117 PRO A O 1
ATOM 974 N N . LEU A 1 118 ? -9.746 -4.667 8.192 1.00 90.69 118 LEU A N 1
ATOM 975 C CA . LEU A 1 118 ? -9.631 -3.651 7.147 1.00 90.69 118 LEU A CA 1
ATOM 976 C C . LEU A 1 118 ? -10.370 -4.057 5.866 1.00 90.69 118 LEU A C 1
ATOM 978 O O . LEU A 1 118 ? -10.867 -3.204 5.133 1.00 90.69 118 LEU A O 1
ATOM 982 N N . ASN A 1 119 ? -10.453 -5.358 5.588 1.00 87.62 119 ASN A N 1
ATOM 983 C CA . ASN A 1 119 ? -11.095 -5.903 4.395 1.00 87.62 119 ASN A CA 1
ATOM 984 C C . ASN A 1 119 ? -11.921 -7.165 4.717 1.00 87.62 119 ASN A C 1
ATOM 986 O O . ASN A 1 119 ? -11.892 -7.692 5.830 1.00 87.62 119 ASN A O 1
ATOM 990 N N . ILE A 1 120 ? -12.673 -7.646 3.723 1.00 87.19 120 ILE A N 1
ATOM 991 C CA . ILE A 1 120 ? -13.557 -8.816 3.855 1.00 87.19 120 ILE A CA 1
ATOM 992 C C . ILE A 1 120 ? -12.809 -10.149 3.998 1.00 87.19 120 ILE A C 1
ATOM 994 O O . ILE A 1 120 ? -13.419 -11.137 4.392 1.00 87.19 120 ILE A O 1
ATOM 998 N N . VAL A 1 121 ? -11.513 -10.188 3.673 1.00 88.62 121 VAL A N 1
ATOM 999 C CA . VAL A 1 121 ? -10.666 -11.387 3.799 1.00 88.62 121 VAL A CA 1
ATOM 1000 C C . VAL A 1 121 ? -9.865 -11.393 5.105 1.00 88.62 121 VAL A C 1
ATOM 1002 O O . VAL A 1 121 ? -8.993 -12.235 5.289 1.00 88.62 121 VAL A O 1
ATOM 1005 N N . SER A 1 122 ? -10.148 -10.458 6.015 1.00 88.00 122 SER A N 1
ATOM 1006 C CA . SER A 1 122 ? -9.465 -10.346 7.297 1.00 88.00 122 SER A CA 1
ATOM 1007 C C . SER A 1 122 ? -9.730 -11.554 8.190 1.00 88.00 122 SER A C 1
ATOM 1009 O O . SER A 1 122 ? -10.873 -11.827 8.561 1.00 88.00 122 SER A O 1
ATOM 1011 N N . ASN A 1 123 ? -8.659 -12.178 8.681 1.00 86.00 123 ASN A N 1
ATOM 1012 C CA . ASN A 1 123 ? -8.747 -13.235 9.695 1.00 86.00 123 ASN A CA 1
ATOM 1013 C C . ASN A 1 123 ? -9.383 -12.728 11.004 1.00 86.00 123 ASN A C 1
ATOM 1015 O O . ASN A 1 123 ? -9.911 -13.501 11.800 1.00 86.00 123 ASN A O 1
ATOM 1019 N N . SER A 1 124 ? -9.378 -11.411 11.247 1.00 82.06 124 SER A N 1
ATOM 1020 C CA . SER A 1 124 ? -10.012 -10.826 12.432 1.00 82.06 124 SER A CA 1
ATOM 1021 C C . SER A 1 124 ? -11.547 -10.941 12.428 1.00 82.06 124 SER A C 1
ATOM 1023 O O . SER A 1 124 ? -12.167 -10.644 13.457 1.00 82.06 124 SER A O 1
ATOM 1025 N N . LEU A 1 125 ? -12.141 -11.377 11.308 1.00 85.75 125 LEU A N 1
ATOM 1026 C CA . LEU A 1 125 ? -13.566 -11.679 11.140 1.00 85.75 125 LEU A CA 1
ATOM 1027 C C . LEU A 1 125 ? -13.950 -13.110 11.523 1.00 85.75 125 LEU A C 1
ATOM 1029 O O . LEU A 1 125 ? -15.136 -13.370 11.697 1.00 85.75 125 LEU A O 1
ATOM 1033 N N . GLU A 1 126 ? -12.989 -14.028 11.657 1.00 83.81 126 GLU A N 1
ATOM 1034 C CA . GLU A 1 126 ? -13.274 -15.458 11.854 1.00 83.81 126 GLU A CA 1
ATOM 1035 C C . GLU A 1 126 ? -13.927 -15.767 13.207 1.00 83.81 126 GLU A C 1
ATOM 1037 O O . GLU A 1 126 ? -14.656 -16.747 13.337 1.00 83.81 126 GLU A O 1
ATOM 1042 N N . ASN A 1 127 ? -13.671 -14.941 14.226 1.00 72.75 127 ASN A N 1
ATOM 1043 C CA . ASN A 1 127 ? -14.037 -15.234 15.607 1.00 72.75 127 ASN A CA 1
ATOM 1044 C C . ASN A 1 127 ? -14.832 -14.079 16.239 1.00 72.75 127 ASN A C 1
ATOM 1046 O O . ASN A 1 127 ? -14.336 -12.954 16.345 1.00 72.75 127 ASN A O 1
ATOM 1050 N N . GLY A 1 128 ? -16.042 -14.380 16.723 1.00 72.31 128 GLY A N 1
ATOM 1051 C CA . GLY A 1 128 ? -16.922 -13.437 17.427 1.00 72.31 128 GLY A CA 1
ATOM 1052 C C . GLY A 1 128 ? -18.017 -12.810 16.549 1.00 72.31 128 GLY A C 1
ATOM 1053 O O . GLY A 1 128 ? -18.192 -13.211 15.399 1.00 72.31 128 GLY A O 1
ATOM 1054 N N . PRO A 1 129 ? -18.810 -11.857 17.084 1.00 81.88 129 PRO A N 1
ATOM 1055 C CA . PRO A 1 129 ? -19.855 -11.190 16.309 1.00 81.88 129 PRO A CA 1
ATOM 1056 C C . PRO A 1 129 ? -19.244 -10.453 15.112 1.00 81.88 129 PRO A C 1
ATOM 1058 O O . PRO A 1 129 ? -18.146 -9.901 15.208 1.00 81.88 129 PRO A O 1
ATOM 1061 N N . PHE A 1 130 ? -19.960 -10.435 13.986 1.00 85.88 130 PHE A N 1
ATOM 1062 C CA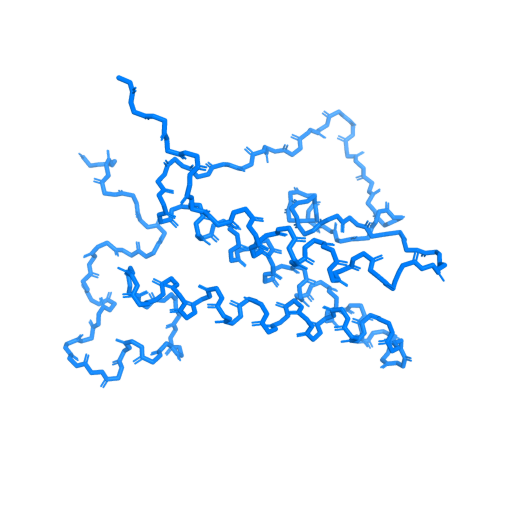 . PHE A 1 130 ? -19.475 -9.864 12.731 1.00 85.88 130 PHE A CA 1
ATOM 1063 C C . PHE A 1 130 ? -19.103 -8.383 12.892 1.00 85.88 130 PHE A C 1
ATOM 1065 O O . PHE A 1 130 ? -19.971 -7.519 12.970 1.00 85.88 130 PHE A O 1
ATOM 1072 N N . LYS A 1 131 ? -17.799 -8.086 12.946 1.00 82.88 131 LYS A N 1
ATOM 1073 C CA . LYS A 1 131 ? -17.282 -6.777 13.379 1.00 82.88 131 LYS A CA 1
ATOM 1074 C C . LYS A 1 131 ? -17.695 -5.603 12.490 1.00 82.88 131 LYS A C 1
ATOM 1076 O O . LYS A 1 131 ? -17.781 -4.498 12.999 1.00 82.88 131 LYS A O 1
ATOM 1081 N N . TRP A 1 132 ? -18.006 -5.827 11.213 1.00 84.19 132 TRP A N 1
ATOM 1082 C CA . TRP A 1 132 ? -18.416 -4.758 10.288 1.00 84.19 132 TRP A CA 1
ATOM 1083 C C . TRP A 1 132 ? -19.779 -4.145 10.614 1.00 84.19 132 TRP A C 1
ATOM 1085 O O . TRP A 1 132 ? -20.068 -3.044 10.151 1.00 84.19 132 TRP A O 1
ATOM 1095 N N . ILE A 1 133 ? -20.610 -4.828 11.413 1.00 83.62 133 ILE A N 1
ATOM 1096 C CA . ILE A 1 133 ? -21.875 -4.255 11.890 1.00 83.62 133 ILE A CA 1
ATOM 1097 C C . ILE A 1 133 ? -21.652 -3.177 12.961 1.00 83.62 133 ILE A C 1
ATOM 1099 O O . ILE A 1 133 ? -22.546 -2.376 13.217 1.00 83.62 133 ILE A O 1
ATOM 1103 N N . ASN A 1 134 ? -20.469 -3.159 13.583 1.00 77.06 134 ASN A N 1
ATOM 1104 C CA . ASN A 1 134 ? -20.127 -2.249 14.663 1.00 77.06 134 ASN A CA 1
ATOM 1105 C C . ASN A 1 134 ? -19.142 -1.193 14.152 1.00 77.06 134 ASN A C 1
ATOM 1107 O O . ASN A 1 134 ? -18.088 -1.524 13.610 1.00 77.06 134 ASN A O 1
ATOM 1111 N N . GLY A 1 135 ? -19.478 0.079 14.353 1.00 75.12 135 GLY A N 1
ATOM 1112 C CA . GLY A 1 135 ? -18.537 1.178 14.164 1.00 75.12 135 GLY A CA 1
ATOM 1113 C C . GLY A 1 135 ? -17.519 1.270 15.313 1.00 75.12 135 GLY A C 1
ATOM 1114 O O . GLY A 1 135 ? -17.699 0.642 16.363 1.00 75.12 135 GLY A O 1
ATOM 1115 N N . PRO A 1 136 ? -16.464 2.079 15.151 1.00 79.50 136 PRO A N 1
ATOM 1116 C CA . PRO A 1 136 ? -16.141 2.850 13.950 1.00 79.50 136 PRO A CA 1
ATOM 1117 C C . PRO A 1 136 ? -15.512 1.988 12.850 1.00 79.50 136 PRO A C 1
ATOM 1119 O O . PRO A 1 136 ? -14.666 1.131 13.119 1.00 79.50 136 PRO A O 1
ATOM 1122 N N . TRP A 1 137 ? -15.846 2.266 11.595 1.00 82.75 137 TRP A N 1
ATOM 1123 C CA . TRP A 1 137 ? -15.158 1.657 10.461 1.00 82.75 137 TRP A CA 1
ATOM 1124 C C . TRP A 1 137 ? -13.704 2.145 10.336 1.00 82.75 137 TRP A C 1
ATOM 1126 O O . TRP A 1 137 ? -13.323 3.186 10.890 1.00 82.75 137 TRP A O 1
ATOM 1136 N N . PRO A 1 138 ? -12.839 1.413 9.610 1.00 78.50 138 PRO A N 1
ATOM 1137 C CA . PRO A 1 138 ? -11.436 1.791 9.442 1.00 78.50 138 PRO A CA 1
ATOM 1138 C C . PRO A 1 138 ? -11.229 3.215 8.902 1.00 78.50 138 PRO A C 1
ATOM 1140 O O . PRO A 1 138 ? -10.280 3.879 9.314 1.00 78.50 138 PRO A O 1
ATOM 1143 N N . TRP A 1 139 ? -12.138 3.695 8.048 1.00 80.81 139 TRP A N 1
ATOM 1144 C CA . TRP A 1 139 ? -12.131 5.041 7.455 1.00 80.81 139 TRP A CA 1
ATOM 1145 C C . TRP A 1 139 ? -12.987 6.074 8.204 1.00 80.81 139 TRP A C 1
ATOM 1147 O O . TRP A 1 139 ? -13.027 7.231 7.794 1.00 80.81 139 TRP A O 1
ATOM 1157 N N . GLU A 1 140 ? -13.683 5.684 9.272 1.00 79.44 140 GLU A N 1
ATOM 1158 C CA . GLU A 1 140 ? -14.486 6.610 10.072 1.00 79.44 140 GLU A CA 1
ATOM 1159 C C . GLU A 1 140 ? -13.645 7.292 11.153 1.00 79.44 140 GLU A C 1
ATOM 1161 O O . GLU A 1 140 ? -12.837 6.655 11.848 1.00 79.44 140 GLU A O 1
ATOM 1166 N N . ASP A 1 141 ? -13.892 8.593 11.306 1.00 67.56 141 ASP A N 1
ATOM 1167 C CA . ASP A 1 141 ? -13.369 9.423 12.383 1.00 67.56 141 ASP A CA 1
ATOM 1168 C C . ASP A 1 141 ? -14.481 9.658 13.411 1.00 67.56 141 ASP A C 1
ATOM 1170 O O . ASP A 1 141 ? -15.517 10.249 13.104 1.00 67.56 141 ASP A O 1
ATOM 1174 N N . ILE A 1 142 ? -14.279 9.174 14.638 1.00 63.16 142 ILE A N 1
ATOM 1175 C CA . ILE A 1 142 ? -15.277 9.264 15.717 1.00 63.16 142 ILE A CA 1
ATOM 1176 C C . ILE A 1 142 ? -15.440 10.715 16.201 1.00 63.16 142 ILE A C 1
ATOM 1178 O O . ILE A 1 142 ? -16.442 11.048 16.824 1.00 63.16 142 ILE A O 1
ATOM 1182 N N . ASN A 1 143 ? -14.477 11.596 15.910 1.00 58.91 143 ASN A N 1
ATOM 1183 C CA . ASN A 1 143 ? -14.443 12.954 16.457 1.00 58.91 143 ASN A CA 1
ATOM 1184 C C . ASN A 1 143 ? -15.227 13.996 15.635 1.00 58.91 143 ASN A C 1
ATOM 1186 O O . ASN A 1 143 ? -15.172 15.177 15.967 1.00 58.91 143 ASN A O 1
ATOM 1190 N N . ASN A 1 144 ? -15.942 13.588 14.579 1.00 48.69 144 ASN A N 1
ATOM 1191 C CA . ASN A 1 144 ? -16.734 14.475 13.712 1.00 48.69 144 ASN A CA 1
ATOM 1192 C C . ASN A 1 144 ? -18.260 14.291 13.872 1.00 48.69 144 ASN A C 1
ATOM 1194 O O . ASN A 1 144 ? -18.998 14.424 12.893 1.00 48.69 144 ASN A O 1
ATOM 1198 N N . VAL A 1 145 ? -18.733 13.989 15.089 1.00 41.22 145 VAL A N 1
ATOM 1199 C CA . VAL A 1 145 ? -20.168 13.970 15.450 1.00 41.22 145 VAL A CA 1
ATOM 1200 C C . VAL A 1 145 ? -20.457 14.985 16.545 1.00 41.22 145 VAL A C 1
ATOM 1202 O O . VAL A 1 145 ? -19.713 14.986 17.551 1.00 41.22 145 VAL A O 1
#

Sequence (145 aa):
MYNYDYLNDTMYQKMRMNSMRSFNRNSSLFSPSDGYNNGNMFTNLYSQYKNYRPAQLSGNTEKEKMLLEIGRISFAAHDLNLYLDLYPNDESMLTLFNDYRKSANELISQYEVKFGPLNIVSNSLENGPFKWINGPWPWEDINNV